Protein AF-A0A452GQE6-F1 (afdb_monomer)

Mean predicted aligned error: 4.43 Å

Organism: NCBI:txi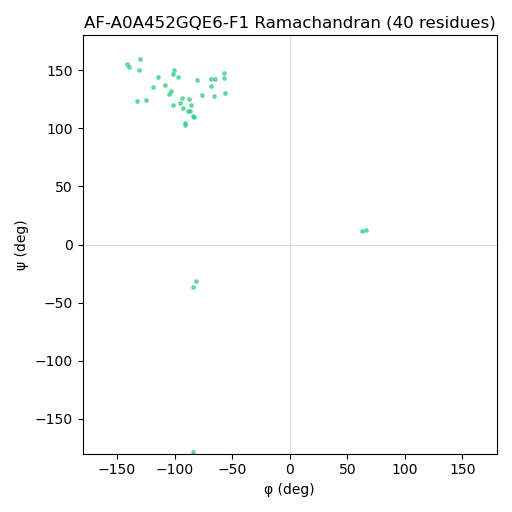d38772

pLDDT: mean 88.56, std 7.78, range [57.28, 93.44]

Radius of gyration: 12.65 Å; Cα contacts (8 Å, |Δi|>4): 43; chains: 1; bounding box: 29×18×31 Å

Foldseek 3Di:
DDWDWDWDFDDPDPPDGTDTDIDTDDDDDVPDDDDDDPDDDD

InterPro domains:
  IPR011032 GroES-like superfamily [SSF50129] (3-39)

Structure (mmCIF, N/CA/C/O backbone):
data_AF-A0A452GQE6-F1
#
_entry.id   AF-A0A452GQE6-F1
#
loop_
_atom_site.group_PDB
_atom_site.id
_atom_site.type_symbol
_atom_site.label_atom_id
_atom_site.label_alt_id
_atom_site.label_comp_id
_atom_site.label_asym_id
_atom_site.label_entity_id
_atom_site.label_seq_id
_atom_site.pdbx_PDB_ins_code
_atom_site.Cartn_x
_atom_site.Cartn_y
_atom_site.Cartn_z
_atom_site.occupancy
_atom_site.B_iso_or_equiv
_atom_site.auth_seq_id
_atom_site.auth_comp_id
_atom_site.auth_asym_id
_atom_site.auth_atom_id
_atom_site.pdbx_PDB_model_num
ATOM 1 N N . LEU A 1 1 ? 12.815 -6.257 -11.682 1.00 57.28 1 LEU A N 1
ATOM 2 C CA . LEU A 1 1 ? 11.508 -5.689 -11.279 1.00 57.28 1 LEU A CA 1
ATOM 3 C C . LEU A 1 1 ? 10.902 -6.614 -10.234 1.00 57.28 1 LEU A C 1
ATOM 5 O O . LEU A 1 1 ? 10.415 -7.674 -10.594 1.00 57.28 1 LEU A O 1
ATOM 9 N N . ALA A 1 2 ? 11.058 -6.281 -8.952 1.00 78.12 2 ALA A N 1
ATOM 10 C CA . ALA A 1 2 ? 10.719 -7.170 -7.842 1.00 78.12 2 ALA A CA 1
ATOM 11 C C . ALA A 1 2 ? 9.361 -6.818 -7.213 1.00 78.12 2 ALA A C 1
ATOM 13 O O . ALA A 1 2 ? 8.944 -5.650 -7.200 1.00 78.12 2 ALA A O 1
ATOM 14 N N . VAL A 1 3 ? 8.697 -7.844 -6.679 1.00 86.62 3 VAL A N 1
ATOM 15 C CA . VAL A 1 3 ? 7.557 -7.693 -5.771 1.00 86.62 3 VAL A CA 1
ATOM 16 C C . VAL A 1 3 ? 8.074 -7.052 -4.482 1.00 86.62 3 VAL A C 1
ATOM 18 O O . VAL A 1 3 ? 9.076 -7.503 -3.930 1.00 86.62 3 VAL A O 1
ATOM 21 N N . ILE A 1 4 ? 7.447 -5.958 -4.045 1.00 90.69 4 ILE A N 1
ATOM 22 C CA . ILE A 1 4 ? 7.819 -5.261 -2.805 1.00 90.69 4 ILE A CA 1
ATOM 23 C C . ILE A 1 4 ? 6.796 -5.622 -1.740 1.00 90.69 4 ILE A C 1
ATOM 25 O O . ILE A 1 4 ? 5.600 -5.510 -1.991 1.00 90.69 4 ILE A O 1
ATOM 29 N N . LYS A 1 5 ? 7.274 -6.004 -0.556 1.00 90.88 5 LYS A N 1
ATOM 30 C CA . LYS A 1 5 ? 6.439 -6.149 0.635 1.00 90.88 5 LYS A CA 1
ATOM 31 C C . LYS A 1 5 ? 6.358 -4.812 1.356 1.00 90.88 5 LYS A C 1
ATOM 33 O O . LYS A 1 5 ? 7.388 -4.203 1.652 1.00 90.88 5 LYS A O 1
ATOM 38 N N . CYS A 1 6 ? 5.149 -4.323 1.596 1.00 92.19 6 CYS A N 1
ATOM 39 C CA . CYS A 1 6 ? 4.922 -3.102 2.359 1.00 92.19 6 CYS A CA 1
ATOM 40 C C . CYS A 1 6 ? 3.726 -3.251 3.288 1.00 92.19 6 CYS A C 1
ATOM 42 O O . CYS A 1 6 ? 2.788 -3.988 3.000 1.00 92.19 6 CYS A O 1
ATOM 44 N N . LYS A 1 7 ? 3.742 -2.503 4.390 1.00 91.56 7 LYS A N 1
ATOM 45 C CA . LYS A 1 7 ? 2.584 -2.407 5.275 1.00 91.56 7 LYS A CA 1
ATOM 46 C C . LYS A 1 7 ? 1.540 -1.500 4.637 1.00 91.56 7 LYS A C 1
ATOM 48 O O . LYS A 1 7 ? 1.869 -0.379 4.249 1.00 91.56 7 LYS A O 1
ATOM 53 N N . ALA A 1 8 ? 0.309 -1.977 4.550 1.00 92.19 8 ALA A N 1
ATOM 54 C CA . ALA A 1 8 ? -0.833 -1.220 4.066 1.00 92.19 8 ALA A CA 1
ATOM 55 C C . ALA A 1 8 ? -1.995 -1.357 5.051 1.00 92.19 8 ALA A C 1
ATOM 57 O O . ALA A 1 8 ? -2.127 -2.370 5.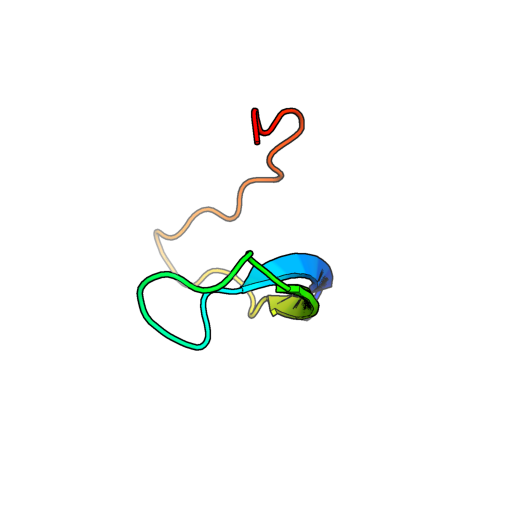733 1.00 92.19 8 ALA A O 1
ATOM 58 N N . ALA A 1 9 ? -2.830 -0.325 5.126 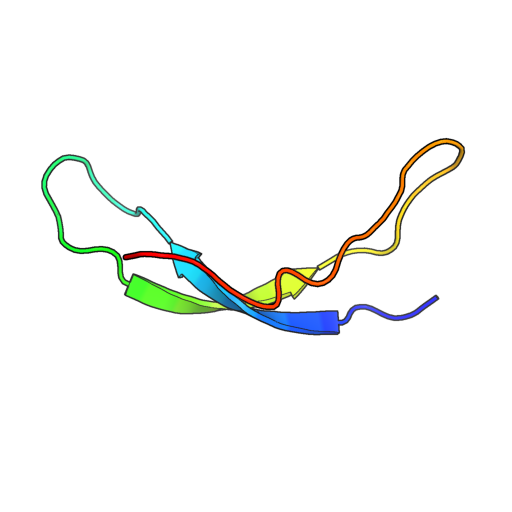1.00 92.19 9 ALA A N 1
ATOM 59 C CA . ALA A 1 9 ? -4.087 -0.388 5.852 1.00 92.19 9 ALA A CA 1
ATOM 60 C C . ALA A 1 9 ? -5.162 -0.955 4.918 1.00 92.19 9 ALA A C 1
ATOM 62 O O . ALA A 1 9 ? -5.480 -0.346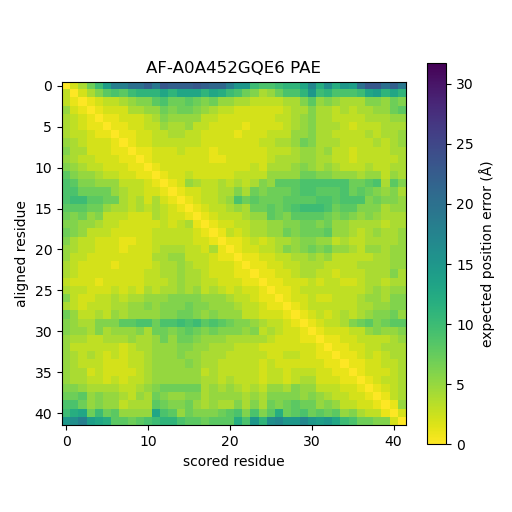 3.895 1.00 92.19 9 ALA A O 1
ATOM 63 N N . VAL A 1 10 ? -5.686 -2.132 5.251 1.00 91.81 10 VAL A N 1
ATOM 64 C CA . VAL A 1 10 ? -6.669 -2.862 4.450 1.00 91.81 10 VAL A CA 1
ATOM 65 C C . VAL A 1 10 ? -8.046 -2.737 5.096 1.00 91.81 10 VAL A C 1
ATOM 67 O O . VAL A 1 10 ? -8.218 -2.970 6.297 1.00 91.81 10 VAL A O 1
ATOM 70 N N . ALA A 1 11 ? -9.030 -2.351 4.284 1.00 93.44 11 ALA A N 1
ATOM 71 C CA . ALA A 1 11 ? -10.438 -2.340 4.654 1.00 93.44 11 ALA A CA 1
ATOM 72 C C . ALA A 1 11 ? -11.061 -3.687 4.285 1.00 93.44 11 ALA A C 1
ATOM 74 O O . ALA A 1 11 ? -11.309 -3.958 3.111 1.00 93.44 11 ALA A O 1
ATOM 75 N N . TRP A 1 12 ? -11.294 -4.532 5.285 1.00 92.25 12 TRP A N 1
ATOM 76 C CA . TRP A 1 12 ? -11.933 -5.833 5.083 1.00 92.25 12 TRP A CA 1
ATOM 77 C C . TRP A 1 12 ? -13.461 -5.746 5.062 1.00 92.25 12 TRP A C 1
ATOM 79 O O . TRP A 1 12 ? -14.110 -6.455 4.300 1.00 92.25 12 TRP A O 1
ATOM 89 N N . GLU A 1 13 ? -14.033 -4.875 5.894 1.00 92.19 13 GLU A N 1
ATOM 90 C CA . GLU A 1 13 ? -15.477 -4.705 6.082 1.00 92.19 13 GLU A CA 1
ATOM 91 C C . GLU A 1 13 ? -15.799 -3.214 6.263 1.00 92.19 13 GLU A C 1
ATOM 93 O O . GLU A 1 13 ? -14.944 -2.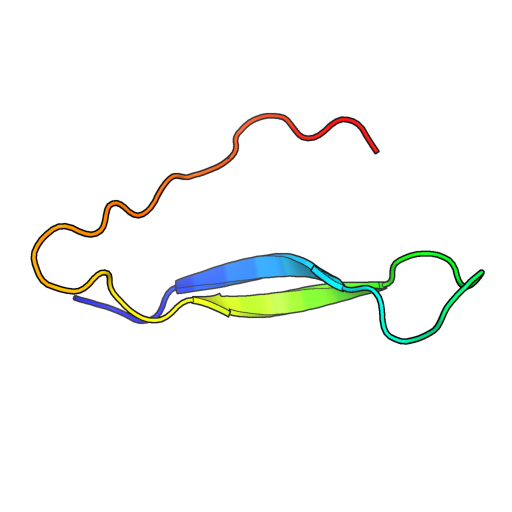429 6.684 1.00 92.19 13 GLU A O 1
ATOM 98 N N . VAL A 1 14 ? -17.036 -2.824 5.949 1.00 89.81 14 VAL A N 1
ATOM 99 C CA . VAL A 1 14 ? -17.545 -1.466 6.198 1.00 89.81 14 VAL A CA 1
ATOM 100 C C . VAL A 1 14 ? -17.682 -1.249 7.712 1.00 89.81 14 VAL A C 1
ATOM 102 O O . VAL A 1 14 ? -18.028 -2.179 8.435 1.00 89.81 14 VAL A O 1
ATOM 105 N N . ASP A 1 15 ? -17.377 -0.039 8.192 1.00 89.38 15 ASP A N 1
ATOM 106 C CA . ASP A 1 15 ? -17.430 0.374 9.610 1.00 89.38 15 ASP A CA 1
ATOM 107 C C . ASP A 1 15 ? -16.482 -0.361 10.578 1.00 89.38 15 ASP A C 1
ATOM 109 O O . ASP A 1 15 ? -16.565 -0.193 11.798 1.00 89.38 15 ASP A O 1
ATOM 113 N N . LYS A 1 16 ? -15.520 -1.130 10.060 1.00 90.12 16 LYS 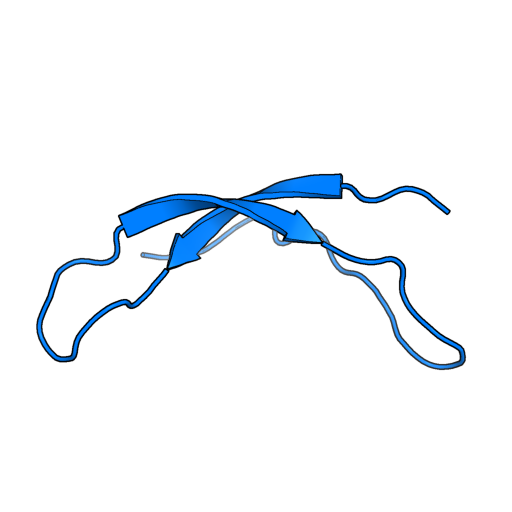A N 1
ATOM 114 C CA . LYS A 1 16 ? -14.462 -1.747 10.867 1.00 90.12 16 LYS A CA 1
ATOM 115 C C . LYS A 1 16 ? -13.189 -0.899 10.834 1.00 90.12 16 LYS A C 1
ATOM 117 O O . LYS A 1 16 ? -12.864 -0.336 9.785 1.00 90.12 16 LYS A O 1
ATOM 122 N N . PRO A 1 17 ? -12.423 -0.818 11.938 1.00 90.06 17 PRO A N 1
ATOM 123 C CA . PRO A 1 17 ? -11.097 -0.218 11.892 1.00 90.06 17 PRO A CA 1
ATOM 124 C C . PRO A 1 17 ? -10.216 -0.935 10.866 1.00 90.06 17 PRO A C 1
ATOM 126 O O . PRO A 1 17 ? -10.271 -2.157 10.699 1.00 90.06 17 PRO A O 1
ATOM 129 N N . LEU A 1 18 ? -9.388 -0.153 10.184 1.00 91.31 18 LEU A N 1
ATOM 130 C CA . LEU A 1 18 ? -8.500 -0.658 9.149 1.00 91.31 18 LEU A CA 1
ATOM 131 C C . LEU A 1 18 ? -7.411 -1.528 9.765 1.00 91.31 18 LEU A C 1
ATOM 133 O O . LEU A 1 18 ? -6.821 -1.187 10.790 1.00 91.31 18 LEU A O 1
ATOM 137 N N . SER A 1 19 ? -7.141 -2.657 9.120 1.00 90.88 19 SER A N 1
ATOM 138 C CA . SER A 1 19 ? -6.136 -3.611 9.581 1.00 90.88 19 SER A CA 1
ATOM 139 C C . SER A 1 19 ? -4.805 -3.319 8.896 1.00 90.88 19 SER A C 1
ATOM 141 O O . SER A 1 19 ? -4.748 -3.222 7.673 1.00 90.88 19 SER A O 1
ATOM 143 N N . ILE A 1 20 ? -3.733 -3.132 9.672 1.00 91.94 20 ILE A N 1
ATOM 144 C CA . ILE A 1 20 ? -2.387 -2.937 9.120 1.00 91.94 20 ILE A CA 1
ATOM 145 C C . ILE A 1 20 ? -1.795 -4.309 8.822 1.00 91.94 20 ILE A C 1
ATOM 147 O O . ILE A 1 20 ? -1.437 -5.047 9.738 1.00 91.94 20 ILE A O 1
ATOM 151 N N . GLU A 1 21 ? -1.653 -4.619 7.541 1.00 92.25 21 GLU A N 1
ATOM 152 C CA . GLU A 1 21 ? -1.173 -5.913 7.067 1.00 92.25 21 GLU A CA 1
ATOM 153 C C . GLU A 1 21 ? -0.046 -5.756 6.049 1.00 92.25 21 GLU A C 1
ATOM 155 O O . GLU A 1 21 ? 0.162 -4.687 5.468 1.00 92.25 21 GLU A O 1
ATOM 160 N N . GLU A 1 22 ? 0.730 -6.821 5.865 1.00 93.31 22 GLU A N 1
ATOM 161 C CA . GLU A 1 22 ? 1.829 -6.847 4.907 1.00 93.31 22 GLU A CA 1
ATOM 162 C C . GLU A 1 22 ? 1.313 -7.299 3.538 1.00 93.31 22 GLU A C 1
ATOM 164 O O . GLU A 1 22 ? 0.857 -8.427 3.371 1.00 93.31 22 GLU A O 1
ATOM 169 N N . VAL A 1 23 ? 1.380 -6.399 2.558 1.00 92.00 23 VAL A N 1
ATOM 170 C CA . VAL A 1 23 ? 0.858 -6.603 1.205 1.00 92.00 23 VAL A CA 1
ATOM 171 C C . VAL A 1 23 ? 2.002 -6.622 0.200 1.00 92.00 23 VAL A C 1
ATOM 173 O O . VAL A 1 23 ? 2.990 -5.889 0.315 1.00 92.00 23 VAL A O 1
ATOM 176 N N . GLU A 1 24 ? 1.850 -7.466 -0.813 1.00 92.50 24 GLU A N 1
ATOM 177 C CA . GLU A 1 24 ? 2.772 -7.590 -1.932 1.00 92.50 24 GLU A CA 1
ATOM 178 C C . GLU A 1 24 ? 2.346 -6.690 -3.097 1.00 92.50 24 GLU A C 1
ATOM 180 O O . GLU A 1 24 ? 1.284 -6.856 -3.692 1.00 92.50 24 GLU A O 1
ATOM 185 N N . VAL A 1 25 ? 3.197 -5.729 -3.459 1.00 91.44 25 VAL A N 1
ATOM 186 C CA . VAL A 1 25 ? 2.961 -4.825 -4.587 1.00 91.44 25 VAL A CA 1
ATOM 187 C C . VAL A 1 25 ? 3.668 -5.375 -5.823 1.00 91.44 25 VAL A C 1
ATOM 189 O O . VAL A 1 25 ? 4.898 -5.526 -5.837 1.00 91.44 25 VAL A O 1
ATOM 192 N N . ALA A 1 26 ? 2.901 -5.626 -6.888 1.00 92.38 26 ALA A N 1
ATOM 193 C CA . ALA A 1 26 ? 3.368 -6.133 -8.185 1.00 92.38 26 ALA A CA 1
ATOM 194 C C . ALA A 1 26 ? 3.968 -5.022 -9.069 1.00 92.38 26 ALA A C 1
ATOM 196 O O . ALA A 1 26 ? 3.518 -3.872 -8.972 1.00 92.38 26 ALA A O 1
ATOM 197 N N . PRO A 1 27 ? 5.053 -5.293 -9.827 1.00 90.56 27 PRO A N 1
ATOM 198 C CA . PRO A 1 27 ? 5.822 -4.265 -10.538 1.00 90.56 27 PRO A CA 1
ATOM 199 C C . PRO A 1 27 ? 4.948 -3.453 -11.506 1.00 90.56 27 PRO A C 1
ATOM 201 O O . PRO A 1 27 ? 4.009 -4.017 -12.067 1.00 90.56 27 PRO A O 1
ATOM 204 N N . PRO A 1 28 ? 5.251 -2.156 -11.712 1.00 92.62 28 PRO A N 1
ATOM 205 C CA . PRO A 1 28 ? 4.478 -1.328 -12.631 1.00 92.62 28 PRO A CA 1
ATOM 206 C C . PRO A 1 28 ? 4.619 -1.844 -14.069 1.00 92.62 28 PRO A C 1
ATOM 208 O O . PRO A 1 28 ? 5.700 -2.285 -14.475 1.00 92.62 28 PRO A O 1
ATOM 211 N N . LYS A 1 29 ? 3.528 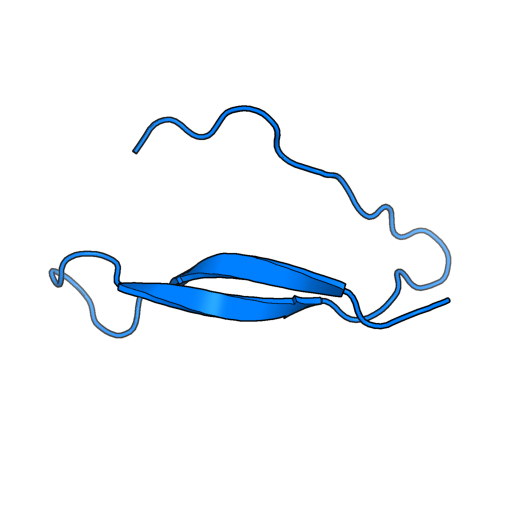-1.788 -14.833 1.00 89.19 29 LYS A N 1
ATOM 212 C CA . LYS A 1 29 ? 3.493 -2.094 -16.269 1.00 89.19 29 LYS A CA 1
ATOM 213 C C . LYS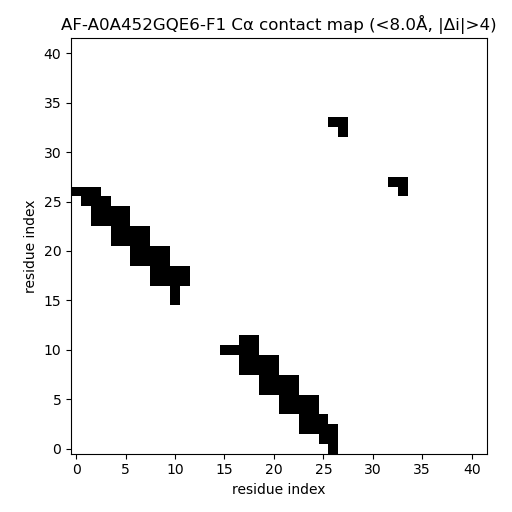 A 1 29 ? 3.894 -0.870 -17.103 1.00 89.19 29 LYS A C 1
ATOM 215 O O . LYS A 1 29 ? 4.239 0.188 -16.577 1.00 89.19 29 LYS A O 1
ATOM 220 N N . ALA A 1 30 ? 3.875 -1.015 -18.429 1.00 90.69 30 ALA A N 1
ATOM 221 C CA . ALA A 1 30 ? 4.113 0.103 -19.337 1.00 90.69 30 ALA A CA 1
ATOM 222 C C . ALA A 1 30 ? 3.121 1.247 -19.053 1.00 90.69 30 ALA A C 1
ATOM 224 O O . ALA A 1 30 ? 1.920 1.009 -18.970 1.00 90.69 30 ALA A O 1
ATOM 225 N N . HIS A 1 31 ? 3.641 2.470 -18.912 1.00 92.19 31 HIS A N 1
ATOM 226 C CA . HIS A 1 31 ? 2.896 3.682 -18.537 1.00 92.19 31 HIS A CA 1
ATOM 227 C C . HIS A 1 31 ? 2.310 3.718 -17.111 1.00 92.19 31 HIS A C 1
ATOM 229 O O . HIS A 1 31 ? 1.549 4.630 -16.799 1.00 92.19 31 HIS A O 1
ATOM 235 N N . GLU A 1 32 ? 2.698 2.805 -16.217 1.00 93.44 32 GLU A N 1
ATOM 236 C CA . GLU A 1 32 ? 2.366 2.890 -14.791 1.00 93.44 32 GLU A CA 1
ATOM 237 C C . GLU A 1 32 ? 3.558 3.416 -13.981 1.00 93.44 32 GLU A C 1
ATOM 239 O O . GLU A 1 32 ? 4.720 3.132 -14.279 1.00 93.44 32 GLU A O 1
ATOM 244 N N . VAL A 1 33 ? 3.275 4.158 -12.909 1.00 90.25 33 VAL A N 1
ATOM 245 C CA . VAL A 1 33 ? 4.286 4.594 -11.940 1.00 90.25 33 VAL A CA 1
ATOM 246 C C . VAL A 1 33 ? 3.968 4.025 -10.566 1.00 90.25 33 VAL A C 1
ATOM 248 O O . VAL A 1 33 ? 2.829 4.048 -10.108 1.00 90.25 33 VAL A O 1
ATOM 251 N N . ARG A 1 34 ? 4.994 3.513 -9.887 1.00 90.88 34 ARG A N 1
ATOM 252 C CA . ARG A 1 34 ? 4.893 3.046 -8.503 1.00 90.88 34 ARG A CA 1
ATOM 253 C C . ARG A 1 34 ? 5.466 4.114 -7.577 1.00 90.88 34 ARG A C 1
ATOM 255 O O . ARG A 1 34 ? 6.651 4.423 -7.668 1.00 90.88 34 ARG A O 1
ATOM 262 N N . VAL A 1 35 ? 4.644 4.632 -6.666 1.00 90.81 35 VAL A N 1
ATOM 263 C CA . VAL A 1 35 ? 5.023 5.704 -5.732 1.00 90.81 35 VAL A CA 1
ATOM 264 C C . VAL A 1 35 ? 5.156 5.152 -4.315 1.00 90.81 35 VAL A C 1
ATOM 266 O O . VAL A 1 35 ? 4.318 4.378 -3.858 1.00 90.81 35 VAL A O 1
ATOM 269 N N . LYS A 1 36 ? 6.205 5.566 -3.601 1.00 89.75 36 LYS A N 1
ATOM 270 C CA . LYS A 1 36 ? 6.309 5.363 -2.153 1.00 89.75 36 LYS A CA 1
ATOM 271 C C . LYS A 1 36 ? 5.588 6.515 -1.464 1.00 89.75 36 LYS A C 1
ATOM 273 O O . LYS A 1 36 ? 5.991 7.656 -1.653 1.00 89.75 36 LYS A O 1
ATOM 278 N N . VAL A 1 37 ? 4.565 6.220 -0.666 1.00 90.50 37 VAL A N 1
ATOM 279 C CA . VAL A 1 37 ? 3.837 7.228 0.120 1.00 90.50 37 VAL A CA 1
ATOM 280 C C . VAL A 1 37 ? 4.603 7.466 1.430 1.00 90.50 37 VAL A C 1
ATOM 282 O O . VAL A 1 37 ? 4.679 6.547 2.244 1.00 90.50 37 VAL A O 1
ATOM 285 N N . PRO A 1 38 ? 5.237 8.639 1.635 1.00 87.75 38 PRO A N 1
ATOM 286 C CA . PRO A 1 38 ? 6.045 8.896 2.828 1.00 87.75 38 PRO A CA 1
ATOM 287 C C . PRO A 1 38 ? 5.200 9.293 4.042 1.00 87.75 38 PRO A C 1
ATOM 289 O O . 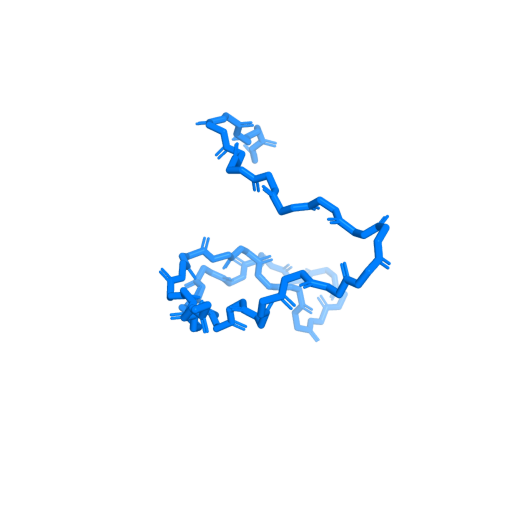PRO A 1 38 ? 5.571 8.984 5.170 1.00 87.75 38 PRO A O 1
ATOM 292 N N . TYR A 1 39 ? 4.070 9.958 3.803 1.00 87.44 39 TYR A N 1
ATOM 293 C CA . TYR A 1 39 ? 3.169 10.447 4.834 1.00 87.44 39 TYR A CA 1
ATOM 294 C C . TYR A 1 39 ? 1.749 10.059 4.453 1.00 87.44 39 TYR A C 1
ATOM 296 O O . TYR A 1 39 ? 1.276 10.395 3.368 1.00 87.44 39 TYR A O 1
ATOM 304 N N . PHE A 1 40 ? 1.093 9.339 5.351 1.00 82.75 40 PHE A N 1
ATOM 305 C CA . PHE A 1 40 ? -0.321 9.029 5.275 1.00 82.75 40 PHE A CA 1
ATOM 306 C C . PHE A 1 40 ? -0.944 9.504 6.588 1.00 82.75 40 PHE A C 1
ATOM 308 O O . PHE A 1 40 ? -0.459 9.137 7.657 1.00 82.75 40 PHE A O 1
ATOM 315 N N . CYS A 1 41 ? -1.959 10.360 6.508 1.00 72.19 41 CYS A N 1
ATOM 316 C CA . CYS A 1 41 ? -2.688 10.836 7.678 1.00 72.19 41 CYS A CA 1
ATOM 317 C C . CYS A 1 41 ? -3.868 9.883 7.900 1.00 72.19 41 CYS A C 1
ATOM 319 O O . CYS A 1 41 ? -4.817 9.910 7.115 1.00 72.19 41 CYS A O 1
ATOM 321 N N . PHE A 1 42 ? -3.733 8.997 8.888 1.00 59.72 42 PHE A N 1
ATOM 322 C CA . PHE A 1 42 ? -4.795 8.120 9.382 1.00 59.72 42 PHE A CA 1
ATOM 323 C C . PHE A 1 42 ? -5.453 8.728 10.614 1.00 59.72 42 PHE A C 1
ATOM 325 O O . PHE A 1 42 ? -4.711 9.356 11.404 1.00 59.72 42 PHE A O 1
#

Solvent-accessible surface area (backbone atoms only — not comparable to full-atom values): 3072 Å² total; per-residue (Å²): 132,65,73,43,80,42,80,42,75,44,78,89,56,88,98,51,85,64,44,80,41,82,43,78,45,74,61,65,57,92,96,50,82,83,80,84,82,90,78,80,94,126

Sequence (42 aa):
LAVIKCKAAVAWEVDKPLSIEEVEVAPPKAHEVRVKVPYFCF

Secondary structure (DSSP, 8-state):
-PPEEEEEEE--STTSPPEEEEEEEPPP-TT-----------